Protein AF-A0A944FZ02-F1 (afdb_monomer)

pLDDT: mean 76.94, std 16.72, range [30.16, 95.81]

Sequence (148 aa):
MKKNEMSSMYFIKNEVLYLIPQTFCKSLGNAIIDVDPVLELKLPTSENELYAKLQECFSLCCTHKVKEFPKGLSVMAKYIGAKTEKQVVSKYDFMSLFFDNKLNKYRLIHDWEKEKNYYL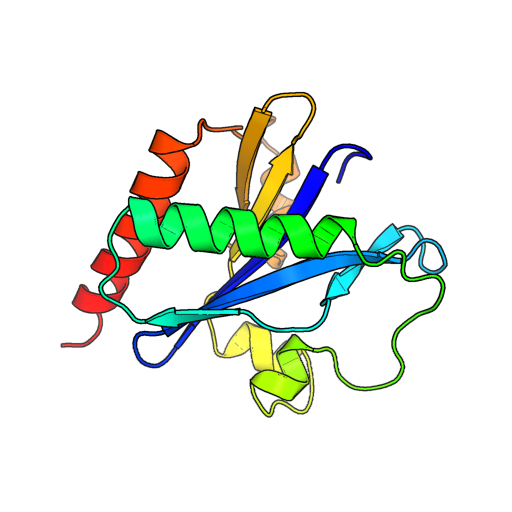NGIMQYVDEKTLLSFILNIIQDKKNITL

Radius of gyration: 15.19 Å; Cα contacts (8 Å, |Δi|>4): 224; chains: 1; bounding box: 39×35×38 Å

Solvent-accessible surface area (backbone atoms only — not comparable to full-atom values): 8662 Å² total; per-residue (Å²): 135,59,100,53,48,44,40,32,38,34,38,67,57,96,60,26,43,37,39,34,15,20,29,54,26,62,77,58,84,53,38,80,42,69,41,85,70,74,43,81,40,66,58,88,67,54,72,68,58,50,49,54,51,49,52,55,38,53,56,54,22,73,71,53,84,42,71,63,83,79,85,72,78,52,56,66,20,57,75,71,71,38,96,39,64,68,63,42,61,76,73,43,76,46,31,42,38,35,38,32,68,84,76,67,29,33,37,76,41,70,51,84,79,49,56,79,64,58,75,76,65,92,62,86,67,67,34,50,67,70,60,48,51,53,51,53,52,47,54,58,50,56,59,56,74,70,73,120

Foldseek 3Di:
DDPQKWKWKWWDDPQKIKIWGWEFAVVVVGDIATDDDIDIDGPPDDLVSVVVSVVVSRVRRPPDDHHDDDPADGNQCVVVVHRHVVVSVVPTFMKMKMAGNVVRFIAIGRDPVCVVVVVPDDDSDTHHSVVVSVVVSVVSVVVVVVVD

Secondary structure (DSSP, 8-state):
--TTEEEEEEEEETTEEEEEEEEEEGGGTTEEEE-SPPEEEESS--HHHHHHHHHHHHHHHHH----SPPPSS-HHHHHHT-SSHHHHHTTS--EEEEEETTTTEEEEES-STTHHHHTTSS---PBPHHHHHHHHHHHHHHHHHT--

Nearest PDB structures (foldseek):
  3u0k-assembly1_B  TM=4.847E-01  e=1.500E+00  Entacmaea quadricolor
  3w0l-assembly2_C  TM=5.497E-01  e=9.151E+00  Xenopus laevis
  9har-assembly1_EV  TM=3.683E-01  e=4.817E+00  ssRNA phage ESE017
  1vde-assembly1_B  TM=2.381E-01  e=2.128E+00  Saccharomyces cerevisiae
  8rvo-assembly1_X  TM=1.951E-01  e=5.413E+00  Saccharomyces cerevisiae

Structure (mmCIF, N/CA/C/O backbone):
data_AF-A0A944FZ02-F1
#
_entry.id   AF-A0A944FZ02-F1
#
loop_
_atom_site.group_PDB
_atom_site.id
_atom_site.type_symbol
_atom_site.label_atom_id
_atom_site.label_alt_id
_atom_site.label_comp_id
_atom_site.label_asym_id
_atom_site.label_entity_id
_atom_site.label_seq_id
_atom_site.pdbx_PDB_ins_code
_atom_site.Cartn_x
_atom_site.Cartn_y
_atom_site.Cartn_z
_atom_site.occupancy
_atom_site.B_iso_or_equiv
_atom_site.auth_seq_id
_atom_site.auth_comp_id
_atom_site.auth_asym_id
_atom_site.auth_atom_id
_atom_site.pdbx_PDB_model_num
ATOM 1 N N . MET A 1 1 ? 6.696 5.666 -11.988 1.00 55.44 1 MET A N 1
ATOM 2 C CA . MET A 1 1 ? 7.327 5.000 -10.830 1.00 55.44 1 MET A CA 1
ATOM 3 C C . MET A 1 1 ? 8.737 4.561 -11.215 1.00 55.44 1 MET A C 1
ATOM 5 O O . MET A 1 1 ? 8.931 4.047 -12.314 1.00 55.44 1 MET A O 1
ATOM 9 N N . LYS A 1 2 ? 9.741 4.888 -10.399 1.00 60.06 2 LYS A N 1
ATOM 10 C CA . LYS A 1 2 ? 11.164 4.638 -10.681 1.00 60.06 2 LYS A CA 1
ATOM 11 C C . LYS A 1 2 ? 11.516 3.165 -10.400 1.00 60.06 2 LYS A C 1
ATOM 13 O O . LYS A 1 2 ? 10.832 2.505 -9.630 1.00 60.06 2 LYS A O 1
ATOM 18 N N . LYS A 1 3 ? 12.605 2.641 -10.986 1.00 64.06 3 LYS A N 1
ATOM 19 C CA . LYS A 1 3 ? 13.051 1.230 -10.815 1.00 64.06 3 LYS A CA 1
ATOM 20 C C . LYS A 1 3 ? 13.309 0.807 -9.357 1.00 64.06 3 LYS A C 1
ATOM 22 O O . LYS A 1 3 ? 13.416 -0.380 -9.082 1.00 64.06 3 LYS A O 1
ATOM 27 N N . ASN A 1 4 ? 13.470 1.773 -8.466 1.00 72.81 4 ASN A N 1
ATOM 28 C CA . ASN A 1 4 ? 13.766 1.634 -7.044 1.00 72.81 4 ASN A CA 1
ATOM 29 C C . ASN A 1 4 ? 12.530 1.830 -6.150 1.00 72.81 4 ASN A C 1
ATOM 31 O O . ASN A 1 4 ? 12.678 1.788 -4.932 1.00 72.81 4 ASN A O 1
ATOM 35 N N . GLU A 1 5 ? 11.348 2.068 -6.720 1.00 78.94 5 GLU A N 1
ATOM 36 C CA . GLU A 1 5 ? 10.116 2.242 -5.953 1.00 78.94 5 GLU A CA 1
ATOM 37 C C . GLU A 1 5 ? 9.324 0.931 -5.844 1.00 78.94 5 GLU A C 1
ATOM 39 O O . GLU A 1 5 ? 9.139 0.221 -6.833 1.00 78.94 5 GLU A O 1
ATOM 44 N N . MET A 1 6 ? 8.825 0.646 -4.644 1.00 86.56 6 MET A N 1
ATOM 45 C CA . MET A 1 6 ? 7.765 -0.332 -4.386 1.00 86.56 6 MET A CA 1
ATOM 46 C C . MET A 1 6 ? 6.421 0.395 -4.284 1.00 86.56 6 MET A C 1
ATOM 48 O O . MET A 1 6 ? 6.398 1.550 -3.862 1.00 86.56 6 MET A O 1
ATOM 52 N N . SER A 1 7 ? 5.321 -0.265 -4.654 1.00 87.00 7 SER A N 1
ATOM 53 C CA . SER A 1 7 ? 3.968 0.307 -4.615 1.00 87.00 7 SER A CA 1
ATOM 54 C C . SER A 1 7 ? 3.019 -0.628 -3.893 1.00 87.00 7 SER A C 1
ATOM 56 O O . SER A 1 7 ? 3.039 -1.834 -4.129 1.00 87.00 7 SER A O 1
ATOM 58 N N . SER A 1 8 ? 2.164 -0.065 -3.058 1.00 89.06 8 SER A N 1
ATOM 59 C CA . SER A 1 8 ? 1.002 -0.732 -2.500 1.00 89.06 8 SER A CA 1
ATOM 60 C C . SER A 1 8 ? -0.205 0.187 -2.601 1.00 89.06 8 SER A C 1
ATOM 62 O O . SER A 1 8 ? -0.087 1.411 -2.663 1.00 89.06 8 SER A O 1
ATOM 64 N N . MET A 1 9 ? -1.384 -0.412 -2.625 1.00 88.12 9 MET A N 1
ATOM 65 C CA . MET A 1 9 ? -2.641 0.302 -2.493 1.00 88.12 9 MET A CA 1
ATOM 66 C C . MET A 1 9 ? -3.250 -0.049 -1.143 1.00 88.12 9 MET A C 1
ATOM 68 O O . MET A 1 9 ? -3.142 -1.191 -0.697 1.00 88.12 9 MET A O 1
ATOM 72 N N . TYR A 1 10 ? -3.911 0.901 -0.497 1.00 87.56 10 TYR A N 1
ATOM 73 C CA . TYR A 1 10 ? -4.693 0.609 0.690 1.00 87.56 10 TYR A CA 1
ATOM 74 C C . TYR A 1 10 ? -6.050 1.286 0.687 1.00 87.56 10 TYR A C 1
ATOM 76 O O . TYR A 1 10 ? -6.270 2.311 0.043 1.00 87.56 10 TYR A O 1
ATOM 84 N N . PHE A 1 11 ? -6.965 0.686 1.435 1.00 86.12 11 PHE A N 1
ATOM 85 C CA . PHE A 1 11 ? -8.290 1.218 1.710 1.00 86.12 11 PHE A CA 1
ATOM 86 C C . PHE A 1 11 ? -8.772 0.704 3.063 1.00 86.12 11 PHE A C 1
ATOM 88 O O . PHE A 1 11 ? -8.236 -0.262 3.607 1.00 86.12 11 PHE A O 1
ATOM 95 N N . ILE A 1 12 ? -9.796 1.351 3.612 1.00 85.88 12 ILE A N 1
ATOM 96 C CA . ILE A 1 12 ? -10.393 0.963 4.891 1.00 85.88 12 ILE A CA 1
ATOM 97 C C . ILE A 1 12 ? -11.835 0.527 4.646 1.00 85.88 12 ILE A C 1
ATOM 99 O O . ILE A 1 12 ? -12.593 1.224 3.967 1.00 85.88 12 ILE A O 1
ATOM 103 N N . LYS A 1 13 ? -12.215 -0.623 5.205 1.00 85.62 13 LYS A N 1
ATOM 104 C CA . LYS A 1 13 ? -13.583 -1.156 5.180 1.00 85.62 13 LYS A CA 1
ATOM 105 C C . LYS A 1 13 ? -13.840 -1.921 6.475 1.00 85.62 13 LYS A C 1
ATOM 107 O O . LYS A 1 13 ? -13.026 -2.749 6.854 1.00 85.62 13 LYS A O 1
ATOM 112 N N . ASN A 1 14 ? -14.987 -1.677 7.112 1.00 86.44 14 ASN A N 1
ATOM 113 C CA . ASN A 1 14 ? -15.434 -2.394 8.316 1.00 86.44 14 ASN A CA 1
ATOM 114 C C . ASN A 1 14 ? -14.348 -2.487 9.407 1.00 86.44 14 ASN A C 1
ATOM 116 O O . ASN A 1 14 ? -14.071 -3.571 9.907 1.00 86.44 14 ASN A O 1
ATOM 120 N N . GLU A 1 15 ? -13.700 -1.361 9.723 1.00 88.44 15 GLU A N 1
ATOM 121 C CA . GLU A 1 15 ? -12.607 -1.291 10.711 1.00 88.44 15 GLU A CA 1
ATOM 122 C C . GLU A 1 15 ? -11.382 -2.168 10.392 1.00 88.44 15 GLU A C 1
ATOM 124 O O . GLU A 1 15 ? -10.594 -2.505 11.273 1.00 88.44 15 GLU A O 1
ATOM 129 N N . VAL A 1 16 ? -11.179 -2.508 9.1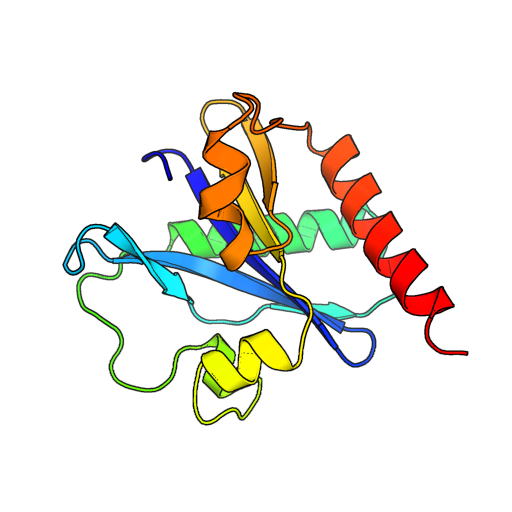20 1.00 90.31 16 VAL A N 1
ATOM 130 C CA . VAL A 1 16 ? -9.986 -3.201 8.634 1.00 90.31 16 VAL A CA 1
ATOM 131 C C . VAL A 1 16 ? -9.288 -2.321 7.604 1.00 90.31 16 VAL A C 1
ATOM 133 O O . VAL A 1 16 ? -9.910 -1.844 6.651 1.00 90.31 16 VAL A O 1
ATOM 136 N N . LEU A 1 17 ? -7.991 -2.092 7.810 1.00 91.31 17 LEU A N 1
ATOM 137 C CA . LEU A 1 17 ? -7.088 -1.554 6.802 1.00 91.31 17 LEU A CA 1
ATOM 138 C C . LEU A 1 17 ? -6.632 -2.708 5.908 1.00 91.31 17 LEU A C 1
ATOM 140 O O . LEU A 1 17 ? -5.997 -3.658 6.368 1.00 91.31 17 LEU A O 1
ATOM 144 N N . TYR A 1 18 ? -6.950 -2.597 4.628 1.00 91.81 18 TYR A N 1
ATOM 145 C CA . TYR A 1 18 ? -6.537 -3.533 3.596 1.00 91.81 18 TYR A CA 1
ATOM 146 C C . TYR A 1 18 ? -5.314 -2.992 2.877 1.00 91.81 18 TYR A C 1
ATOM 148 O O . TYR A 1 18 ? -5.298 -1.828 2.486 1.00 91.81 18 TYR A O 1
ATOM 156 N N . LEU A 1 19 ? -4.315 -3.844 2.684 1.00 92.88 19 LEU A N 1
ATOM 157 C CA . LEU A 1 19 ? -3.046 -3.532 2.040 1.00 92.88 19 LEU A CA 1
ATOM 158 C C . LEU A 1 19 ? -2.851 -4.487 0.866 1.00 92.88 19 LEU A C 1
ATOM 160 O O . LEU A 1 19 ? -2.764 -5.700 1.040 1.00 92.88 19 LEU A O 1
ATOM 164 N N . ILE A 1 20 ? -2.802 -3.931 -0.337 1.00 91.56 20 ILE A N 1
ATOM 165 C CA . ILE A 1 20 ? -2.668 -4.674 -1.585 1.00 91.56 20 ILE A CA 1
ATOM 166 C C . ILE A 1 20 ? -1.264 -4.398 -2.125 1.00 91.56 20 ILE A C 1
ATOM 168 O O . ILE A 1 20 ? -0.999 -3.273 -2.565 1.00 91.56 20 ILE A O 1
ATOM 172 N N . PRO A 1 21 ? -0.345 -5.375 -2.084 1.00 92.00 21 PRO A N 1
ATOM 173 C CA . PRO A 1 21 ? 0.962 -5.206 -2.693 1.00 92.00 21 PRO A CA 1
ATOM 174 C C . PRO A 1 21 ? 0.815 -5.104 -4.210 1.00 92.00 21 PRO A C 1
ATOM 176 O O . PRO A 1 21 ? -0.053 -5.734 -4.813 1.00 92.00 21 PRO A O 1
ATOM 179 N N . GLN A 1 22 ? 1.666 -4.299 -4.841 1.00 88.25 22 GLN A N 1
ATOM 180 C CA . GLN A 1 22 ? 1.653 -4.113 -6.287 1.00 88.25 22 GLN A CA 1
ATOM 181 C C . GLN A 1 22 ? 3.049 -4.271 -6.889 1.00 88.25 22 GLN A C 1
ATOM 183 O O . GLN A 1 22 ? 4.069 -3.969 -6.264 1.00 88.25 22 GLN A O 1
ATOM 188 N N . THR A 1 23 ? 3.092 -4.732 -8.137 1.00 84.81 23 THR A N 1
ATOM 189 C CA . THR A 1 23 ? 4.326 -4.927 -8.908 1.00 84.81 23 THR A CA 1
ATOM 190 C C . THR A 1 23 ? 4.164 -4.429 -10.339 1.00 84.81 23 THR A C 1
ATOM 192 O O . THR A 1 23 ? 3.069 -4.090 -10.786 1.00 84.81 23 THR A O 1
ATOM 195 N N . PHE A 1 24 ? 5.270 -4.385 -11.077 1.00 78.25 24 PHE A N 1
ATOM 196 C CA . PHE A 1 24 ? 5.277 -3.982 -12.475 1.00 78.25 24 PHE A CA 1
ATOM 197 C C . PHE A 1 24 ? 5.152 -5.165 -13.426 1.00 78.25 24 PHE A C 1
ATOM 199 O O . PHE A 1 24 ? 5.940 -6.114 -13.383 1.00 78.25 24 PHE A O 1
ATOM 206 N N . CYS A 1 25 ? 4.255 -5.022 -14.394 1.00 75.50 25 CYS A N 1
ATOM 207 C CA . CYS A 1 25 ? 4.147 -5.905 -15.541 1.00 75.50 25 CYS A CA 1
ATOM 208 C C . CYS A 1 25 ? 4.893 -5.302 -16.743 1.00 75.50 25 CYS A C 1
ATOM 210 O O . CYS A 1 25 ? 4.425 -4.364 -17.397 1.00 75.50 25 CYS A O 1
ATOM 212 N N . LYS A 1 26 ? 6.078 -5.842 -17.060 1.00 71.75 26 LYS A N 1
ATOM 213 C CA . LYS A 1 26 ? 6.911 -5.331 -18.168 1.00 71.75 26 LYS A CA 1
ATOM 214 C C . LYS A 1 26 ? 6.249 -5.475 -19.537 1.00 71.75 26 LYS A C 1
ATOM 216 O O . LYS A 1 26 ? 6.428 -4.602 -20.380 1.00 71.75 26 LYS A O 1
ATOM 221 N N . SER A 1 27 ? 5.484 -6.545 -19.755 1.00 72.38 27 SER A N 1
ATOM 222 C CA . SER A 1 27 ? 4.802 -6.804 -21.029 1.00 72.38 27 SER A CA 1
ATOM 223 C C . SER A 1 27 ? 3.704 -5.784 -21.353 1.00 72.38 27 SER A C 1
ATOM 225 O O . SER A 1 27 ? 3.228 -5.755 -22.480 1.00 72.38 27 SER A O 1
ATOM 227 N N . LEU A 1 28 ? 3.319 -4.935 -20.392 1.00 66.00 28 LEU A N 1
ATOM 228 C CA . LEU A 1 28 ? 2.313 -3.881 -20.545 1.00 66.00 28 LEU A CA 1
ATOM 229 C C . LEU A 1 28 ? 2.896 -2.478 -20.360 1.00 66.00 28 LEU A C 1
ATOM 231 O O . LEU A 1 28 ? 2.320 -1.641 -19.672 1.00 66.00 28 LEU A O 1
ATOM 235 N N . GLY A 1 29 ? 4.087 -2.222 -20.899 1.00 68.19 29 GLY A N 1
ATOM 236 C CA . GLY A 1 29 ? 4.695 -0.892 -20.794 1.00 68.19 29 GLY A CA 1
ATOM 237 C C . GLY A 1 29 ? 4.992 -0.463 -19.351 1.00 68.19 29 GLY A C 1
ATOM 238 O O . GLY A 1 29 ? 5.067 0.730 -19.075 1.00 68.19 29 GLY A O 1
ATOM 239 N N . ASN A 1 30 ? 5.201 -1.428 -18.444 1.00 68.94 30 ASN A N 1
ATOM 240 C CA . ASN A 1 30 ? 5.357 -1.226 -16.998 1.00 68.94 30 ASN A CA 1
ATOM 241 C C . ASN A 1 30 ? 4.065 -0.802 -16.276 1.00 68.94 30 ASN A C 1
ATOM 243 O O . ASN A 1 30 ? 4.114 0.023 -15.364 1.00 68.94 30 ASN A O 1
ATOM 247 N N . ALA A 1 31 ? 2.921 -1.380 -16.652 1.00 75.19 31 ALA A N 1
ATOM 248 C CA . ALA A 1 31 ? 1.690 -1.254 -15.873 1.00 75.19 31 ALA A CA 1
ATOM 249 C C . ALA A 1 31 ? 1.889 -1.748 -14.428 1.00 75.19 31 ALA A C 1
ATOM 251 O O . ALA A 1 31 ? 2.600 -2.731 -14.198 1.00 75.19 31 ALA A O 1
ATOM 252 N N . ILE A 1 32 ? 1.250 -1.072 -13.472 1.00 79.62 32 ILE A N 1
ATOM 253 C CA . ILE A 1 32 ? 1.174 -1.505 -12.073 1.00 79.62 32 ILE A CA 1
ATOM 254 C C . ILE A 1 32 ? 0.008 -2.484 -11.958 1.00 79.62 32 ILE A C 1
ATOM 256 O O . ILE A 1 32 ? -1.080 -2.206 -12.456 1.00 79.62 32 ILE A O 1
ATOM 260 N N . ILE A 1 33 ? 0.247 -3.629 -11.331 1.00 82.25 33 ILE A N 1
ATOM 261 C CA . ILE A 1 33 ? -0.765 -4.662 -11.114 1.00 82.25 33 ILE A CA 1
ATOM 262 C C . ILE A 1 33 ? -0.739 -5.135 -9.666 1.00 82.25 33 ILE A C 1
ATOM 264 O O . ILE A 1 33 ? 0.313 -5.129 -9.021 1.00 82.25 33 ILE A O 1
ATOM 268 N N . ASP A 1 34 ? -1.893 -5.582 -9.188 1.00 86.50 34 ASP A N 1
ATOM 269 C CA . ASP A 1 34 ? -2.031 -6.140 -7.849 1.00 86.50 34 ASP A CA 1
ATOM 270 C C . ASP A 1 34 ? -1.348 -7.510 -7.731 1.00 86.50 34 ASP A C 1
ATOM 272 O O . ASP A 1 34 ? -1.307 -8.298 -8.683 1.00 86.50 34 ASP A O 1
ATOM 276 N N . VAL A 1 35 ? -0.842 -7.797 -6.536 1.00 86.31 35 VAL A N 1
ATOM 277 C CA . VAL A 1 35 ? -0.176 -9.044 -6.157 1.00 86.31 35 VAL A CA 1
ATOM 278 C C . VAL A 1 35 ? -0.948 -9.680 -5.003 1.00 86.31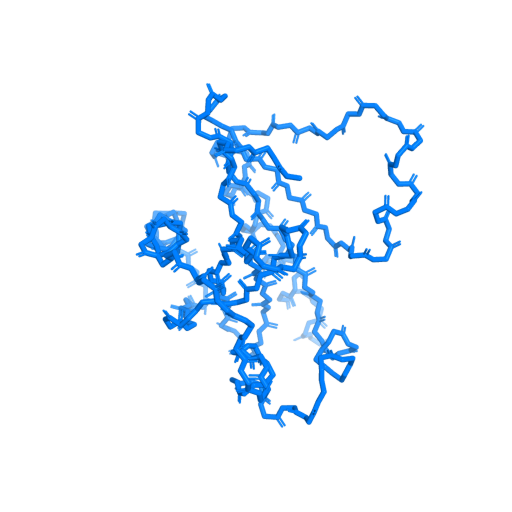 35 VAL A C 1
ATOM 280 O O . VAL A 1 35 ? -1.391 -8.994 -4.087 1.00 86.31 35 VAL A O 1
ATOM 283 N N . ASP A 1 36 ? -1.118 -11.000 -5.057 1.00 83.00 36 ASP A N 1
ATOM 284 C CA 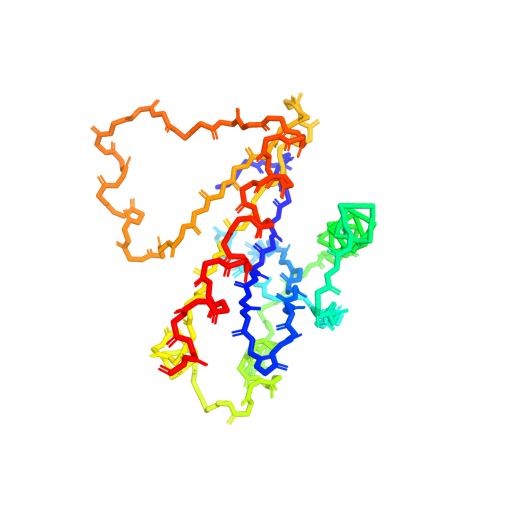. ASP A 1 36 ? -1.665 -11.777 -3.944 1.00 83.00 36 ASP A CA 1
ATOM 285 C C . ASP A 1 36 ? -0.565 -12.107 -2.912 1.00 83.00 36 ASP A C 1
ATOM 287 O O . ASP A 1 36 ? 0.583 -12.348 -3.303 1.00 83.00 36 ASP A O 1
ATOM 291 N N . PRO A 1 37 ? -0.895 -12.209 -1.611 1.00 89.12 37 PRO A N 1
ATOM 292 C CA . PRO A 1 37 ? -2.219 -11.995 -1.015 1.00 89.12 37 PRO A CA 1
ATOM 293 C C . PRO A 1 37 ? -2.526 -10.519 -0.691 1.00 89.12 37 PRO A C 1
ATOM 295 O O . PRO A 1 37 ? -1.622 -9.707 -0.501 1.00 89.12 37 PRO A O 1
ATOM 298 N N . VAL A 1 38 ? -3.818 -10.202 -0.527 1.00 90.88 38 VAL A N 1
ATOM 299 C CA . VAL A 1 38 ? -4.260 -8.989 0.188 1.00 90.88 38 VAL A CA 1
ATOM 300 C C . VAL A 1 38 ? -3.984 -9.168 1.676 1.00 90.88 38 VAL A C 1
ATOM 302 O O . VAL A 1 38 ? -4.377 -10.172 2.269 1.00 90.88 38 VAL A O 1
ATOM 305 N N . LEU A 1 39 ? -3.323 -8.187 2.283 1.00 94.31 39 LEU A N 1
ATOM 306 C CA . LEU A 1 39 ? -3.053 -8.162 3.712 1.00 94.31 39 LEU A CA 1
ATOM 307 C C . LEU A 1 39 ? -4.119 -7.362 4.459 1.00 94.31 39 LEU A C 1
ATOM 309 O O . LEU A 1 39 ? -4.650 -6.371 3.959 1.00 94.31 39 LEU A O 1
ATOM 313 N N . GLU A 1 40 ? -4.388 -7.781 5.691 1.00 94.88 40 GLU A N 1
ATOM 314 C CA . GLU A 1 40 ? -5.409 -7.193 6.554 1.00 94.88 40 GLU A CA 1
ATOM 315 C C . GLU A 1 40 ? -4.801 -6.751 7.885 1.00 94.88 40 GLU A C 1
ATOM 317 O O . GLU A 1 40 ? -3.986 -7.461 8.485 1.00 94.88 40 GLU A O 1
ATOM 322 N N . LEU A 1 41 ? -5.234 -5.587 8.366 1.00 95.19 41 LEU A N 1
ATOM 323 C CA . LEU A 1 41 ? -4.911 -5.069 9.688 1.00 95.19 41 LEU A CA 1
ATOM 324 C C . LEU A 1 41 ? -6.176 -4.545 10.359 1.00 95.19 41 LEU A C 1
ATOM 326 O O . LEU A 1 41 ? -6.809 -3.609 9.873 1.00 95.19 41 LEU A O 1
ATOM 330 N N . LYS A 1 42 ? -6.547 -5.153 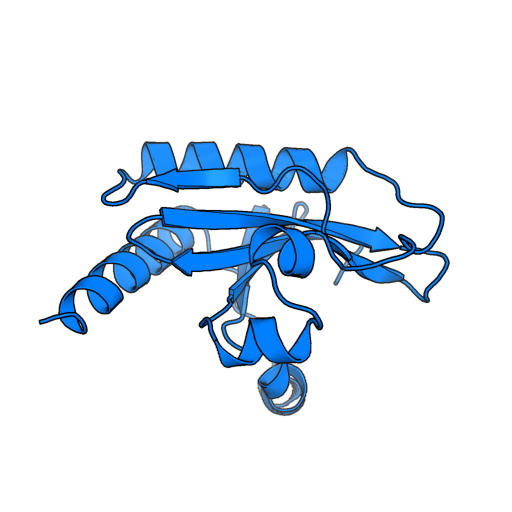11.486 1.00 94.38 42 LYS A N 1
ATOM 331 C CA . LYS A 1 42 ? -7.695 -4.706 12.281 1.00 94.38 42 LYS A CA 1
ATOM 332 C C . LYS A 1 42 ? -7.389 -3.370 12.953 1.00 94.38 42 LYS A C 1
ATOM 334 O O . LYS A 1 42 ? -6.267 -3.137 13.392 1.00 94.38 42 LYS A O 1
ATOM 339 N N . LEU A 1 43 ? -8.397 -2.511 13.032 1.00 90.25 43 LEU A N 1
ATOM 340 C CA . LEU A 1 43 ? -8.334 -1.204 13.675 1.00 90.25 43 LEU A CA 1
ATOM 341 C C . LEU A 1 43 ? -9.107 -1.241 15.012 1.00 90.25 43 LEU A C 1
ATOM 343 O O . LEU A 1 43 ? -10.104 -1.952 15.108 1.00 90.25 43 LEU A O 1
ATOM 347 N N . PRO A 1 44 ? -8.721 -0.452 16.036 1.00 90.50 44 PRO A N 1
A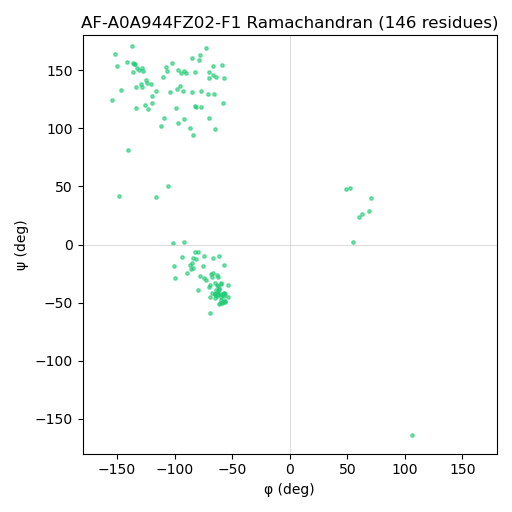TOM 348 C CA . PRO A 1 44 ? -7.524 0.387 16.084 1.00 90.50 44 PRO A CA 1
ATOM 349 C C . PRO A 1 44 ? -6.240 -0.454 16.092 1.00 90.50 44 PRO A C 1
ATOM 351 O O . PRO A 1 44 ? -6.242 -1.596 16.532 1.00 90.50 44 PRO A O 1
ATOM 354 N N . THR A 1 45 ? -5.155 0.138 15.605 1.00 90.62 45 THR A N 1
ATOM 355 C CA . THR A 1 45 ? -3.829 -0.484 15.534 1.00 90.62 45 THR A CA 1
ATOM 356 C C . THR A 1 45 ? -2.806 0.448 16.168 1.00 90.62 45 THR A C 1
ATOM 358 O O . THR A 1 45 ? -2.979 1.670 16.142 1.00 90.62 45 THR A O 1
ATOM 361 N N . SER A 1 46 ? -1.732 -0.111 16.716 1.00 92.19 46 SER A N 1
ATOM 362 C CA . SER A 1 46 ? -0.564 0.663 17.140 1.00 92.19 46 SER A CA 1
ATOM 363 C C . SER A 1 46 ? 0.317 1.065 15.951 1.00 92.19 46 SER A C 1
ATOM 365 O O . SER A 1 46 ? 0.239 0.472 14.871 1.00 92.19 46 SER A O 1
ATOM 367 N N . GLU A 1 47 ? 1.193 2.051 16.167 1.00 93.62 47 GLU A N 1
ATOM 368 C CA . GLU A 1 47 ? 2.226 2.455 15.201 1.00 93.62 47 GLU A CA 1
ATOM 369 C C . GLU A 1 47 ? 3.132 1.276 14.813 1.00 93.62 47 GLU A C 1
ATOM 371 O O . GLU A 1 47 ? 3.385 1.058 13.630 1.00 93.62 47 GLU A O 1
ATOM 376 N N . ASN A 1 48 ? 3.542 0.462 15.792 1.00 94.62 48 ASN A N 1
ATOM 377 C CA . ASN A 1 48 ? 4.406 -0.700 15.570 1.00 94.62 48 ASN A CA 1
ATOM 378 C C . ASN A 1 48 ? 3.728 -1.781 14.716 1.00 94.62 48 ASN A C 1
ATOM 380 O O . ASN A 1 48 ? 4.357 -2.348 13.825 1.00 94.62 48 ASN A O 1
ATOM 384 N N . GLU A 1 49 ? 2.450 -2.069 14.968 1.00 95.62 49 GLU A N 1
ATOM 385 C CA . GLU A 1 49 ? 1.681 -3.041 14.179 1.00 95.62 49 GLU A CA 1
ATOM 386 C C . GLU A 1 49 ? 1.449 -2.550 12.749 1.00 95.62 49 GLU A C 1
ATOM 388 O O . GLU A 1 49 ? 1.614 -3.320 11.799 1.00 95.62 49 GLU A O 1
ATOM 393 N N . LEU A 1 50 ? 1.125 -1.261 12.589 1.00 94.25 50 LEU A N 1
ATOM 394 C CA . LEU A 1 50 ? 0.990 -0.640 11.277 1.00 94.25 50 LEU A CA 1
ATOM 395 C C . LEU A 1 50 ? 2.306 -0.730 10.507 1.00 94.25 50 LEU A C 1
ATOM 397 O O . LEU A 1 50 ? 2.318 -1.164 9.357 1.00 94.25 50 LEU A O 1
ATOM 401 N N . TYR A 1 51 ? 3.414 -0.372 11.151 1.00 94.31 51 TYR A N 1
ATOM 402 C CA . TYR A 1 51 ? 4.732 -0.448 10.545 1.00 94.31 51 TYR A CA 1
ATOM 403 C C . TYR A 1 51 ? 5.084 -1.872 10.110 1.00 94.31 51 TYR A C 1
ATOM 405 O O . TYR A 1 51 ? 5.428 -2.090 8.948 1.00 94.31 51 TYR A O 1
ATOM 413 N N . ALA A 1 52 ? 4.930 -2.851 11.004 1.00 95.38 52 ALA A N 1
ATOM 414 C CA . ALA A 1 52 ? 5.205 -4.251 10.700 1.00 95.38 52 ALA A CA 1
ATOM 415 C C . ALA A 1 52 ? 4.379 -4.739 9.500 1.00 95.38 52 ALA A C 1
ATOM 417 O O . ALA A 1 52 ? 4.914 -5.393 8.603 1.00 95.38 52 ALA A O 1
ATOM 418 N N . LYS A 1 53 ? 3.097 -4.360 9.433 1.00 95.81 53 LYS A N 1
ATOM 419 C CA . LYS A 1 53 ? 2.223 -4.741 8.320 1.00 95.81 53 LYS A CA 1
ATOM 420 C C . LYS A 1 53 ? 2.590 -4.043 7.006 1.00 95.81 53 LYS A C 1
ATOM 422 O O . LYS A 1 53 ? 2.509 -4.661 5.946 1.00 95.81 53 LYS A O 1
ATOM 427 N N . LEU A 1 54 ? 3.023 -2.782 7.053 1.00 93.00 54 LEU A N 1
ATOM 428 C CA . LEU A 1 54 ? 3.535 -2.077 5.875 1.00 93.00 54 LEU A CA 1
ATOM 429 C C . LEU A 1 54 ? 4.803 -2.746 5.336 1.00 93.00 54 LEU A C 1
ATOM 431 O O . LEU A 1 54 ? 4.897 -2.968 4.130 1.00 93.00 54 LEU A O 1
ATOM 435 N N . GLN A 1 55 ? 5.742 -3.120 6.210 1.00 92.38 55 GLN A N 1
ATOM 436 C CA . GLN A 1 55 ? 6.955 -3.839 5.805 1.00 92.38 55 GLN A CA 1
ATOM 437 C C . GLN A 1 55 ? 6.631 -5.204 5.189 1.00 92.38 55 GLN A C 1
ATOM 439 O O . GLN A 1 55 ? 7.183 -5.558 4.146 1.00 92.38 55 GLN A O 1
ATOM 444 N N . GLU A 1 56 ? 5.687 -5.942 5.778 1.00 93.88 56 GLU A N 1
ATOM 445 C CA . GLU A 1 56 ? 5.181 -7.192 5.207 1.00 93.88 56 GLU A CA 1
ATOM 446 C C . GLU A 1 56 ? 4.621 -6.964 3.793 1.00 93.88 56 GLU A C 1
ATOM 448 O O . GLU A 1 56 ? 5.034 -7.648 2.855 1.00 93.88 56 GLU A O 1
ATOM 453 N N . CYS A 1 57 ? 3.775 -5.945 3.607 1.00 92.88 57 CYS A N 1
ATOM 454 C CA . CYS A 1 57 ? 3.215 -5.585 2.303 1.00 92.88 57 CYS A CA 1
ATOM 455 C C . CYS A 1 57 ? 4.308 -5.270 1.271 1.00 92.88 57 CYS A C 1
ATOM 457 O O . CYS A 1 57 ? 4.324 -5.836 0.178 1.00 92.88 57 CYS A O 1
ATOM 459 N N . PHE A 1 58 ? 5.279 -4.426 1.622 1.00 90.19 58 PHE A N 1
ATOM 460 C CA . PHE A 1 58 ? 6.366 -4.067 0.711 1.00 90.19 58 PHE A CA 1
ATOM 461 C C . PHE A 1 58 ? 7.277 -5.244 0.359 1.00 90.19 58 PHE A C 1
ATOM 463 O O . PHE A 1 58 ? 7.740 -5.346 -0.780 1.00 90.19 58 PHE A O 1
ATOM 470 N N . SER A 1 59 ? 7.487 -6.180 1.287 1.00 89.38 59 SER A N 1
ATOM 471 C CA . SER A 1 59 ? 8.231 -7.405 0.987 1.00 89.38 59 SER A CA 1
ATOM 472 C C . SER A 1 59 ? 7.562 -8.218 -0.137 1.00 89.38 59 SER A C 1
ATOM 474 O O . SER A 1 59 ? 8.252 -8.768 -0.999 1.00 89.38 59 SER A O 1
ATOM 476 N N . LEU A 1 60 ? 6.225 -8.210 -0.215 1.00 88.81 60 LEU A N 1
ATOM 477 C CA . LEU A 1 60 ? 5.456 -8.895 -1.260 1.00 88.81 60 LEU A CA 1
ATOM 478 C C . LEU A 1 60 ? 5.551 -8.200 -2.628 1.00 88.81 60 LEU A C 1
ATOM 480 O O . LEU A 1 60 ? 5.570 -8.878 -3.658 1.00 88.81 60 LEU A O 1
ATOM 484 N N . CYS A 1 61 ? 5.712 -6.873 -2.663 1.00 86.25 61 CYS A N 1
ATOM 485 C CA . CYS A 1 61 ? 5.950 -6.119 -3.902 1.00 86.25 61 CYS A CA 1
ATOM 486 C C . CYS A 1 61 ? 7.230 -6.574 -4.627 1.00 86.25 61 CYS A C 1
ATOM 488 O O . CYS A 1 61 ? 7.297 -6.559 -5.857 1.00 86.25 61 CYS A O 1
ATOM 490 N N . CYS A 1 62 ? 8.255 -6.993 -3.873 1.00 69.25 62 CYS A N 1
ATOM 491 C CA . CYS A 1 62 ? 9.555 -7.403 -4.413 1.00 69.25 62 CYS A CA 1
ATOM 492 C C . CYS A 1 62 ? 9.620 -8.861 -4.880 1.00 69.25 62 CYS A C 1
ATOM 494 O O . CYS A 1 62 ? 10.516 -9.219 -5.649 1.00 69.25 62 CYS A O 1
ATOM 496 N N . THR A 1 63 ? 8.716 -9.718 -4.408 1.00 64.44 63 THR A N 1
ATOM 497 C CA . THR A 1 63 ? 8.830 -11.175 -4.590 1.00 64.44 63 THR A CA 1
ATOM 498 C C . THR A 1 63 ? 8.241 -11.663 -5.911 1.00 64.44 63 THR A C 1
ATOM 500 O O . THR A 1 63 ? 8.661 -12.702 -6.422 1.00 64.44 63 THR A O 1
ATOM 503 N N . HIS A 1 64 ? 7.347 -10.889 -6.535 1.00 60.94 64 HIS A N 1
ATOM 504 C CA . HIS A 1 64 ? 6.621 -11.316 -7.729 1.00 60.94 64 HIS A CA 1
ATOM 505 C C . HIS A 1 64 ? 7.047 -10.526 -8.972 1.00 60.94 64 HIS A C 1
ATOM 507 O O . HIS A 1 64 ? 6.622 -9.395 -9.217 1.00 60.94 64 HIS A O 1
ATOM 513 N N . LYS A 1 65 ? 7.889 -11.150 -9.808 1.00 64.50 65 LYS A N 1
ATOM 514 C CA . LYS A 1 65 ? 8.160 -10.682 -11.177 1.00 64.50 65 LYS A CA 1
ATOM 515 C C . LYS A 1 65 ? 7.078 -11.213 -12.106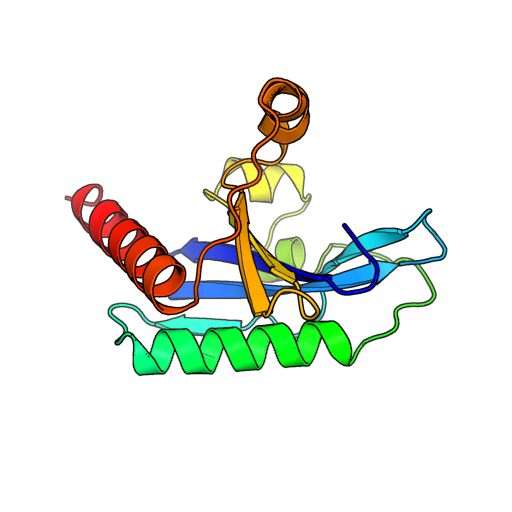 1.00 64.50 65 LYS A C 1
ATOM 517 O O . LYS A 1 65 ? 7.190 -12.323 -12.624 1.00 64.50 65 LYS A O 1
ATOM 522 N N . VAL A 1 66 ? 6.050 -10.413 -12.340 1.00 66.44 66 VAL A N 1
ATOM 523 C CA . VAL A 1 66 ? 4.977 -10.792 -13.256 1.00 66.44 66 VAL A CA 1
ATOM 524 C C . VAL A 1 66 ? 5.409 -10.525 -14.699 1.00 66.44 66 VAL A C 1
ATOM 526 O O . VAL A 1 66 ? 5.725 -9.396 -15.081 1.00 66.44 66 VAL A O 1
ATOM 529 N N . LYS A 1 67 ? 5.477 -11.596 -15.498 1.00 62.81 67 LYS A N 1
ATOM 530 C CA . LYS A 1 67 ? 5.908 -11.544 -16.905 1.00 62.81 67 LYS A CA 1
ATOM 531 C C . LYS A 1 67 ? 4.765 -11.284 -17.886 1.00 62.81 67 LYS A C 1
ATOM 533 O O . LYS A 1 67 ? 5.036 -10.782 -18.969 1.00 62.81 67 LYS A O 1
ATOM 538 N N . GLU A 1 68 ? 3.533 -11.618 -17.508 1.00 64.19 68 GLU A N 1
ATOM 539 C CA . GLU A 1 68 ? 2.342 -11.546 -18.359 1.00 64.19 68 GLU A CA 1
ATOM 540 C C . GLU A 1 68 ? 1.167 -10.938 -17.591 1.00 64.19 68 GLU A C 1
ATOM 542 O O . GLU A 1 68 ? 1.133 -10.994 -16.364 1.00 64.19 68 GLU A O 1
ATOM 547 N N . PHE A 1 69 ? 0.194 -10.358 -18.296 1.00 68.62 69 PHE A N 1
ATOM 548 C CA . PHE A 1 69 ? -0.972 -9.769 -17.642 1.00 68.62 69 PHE A CA 1
ATOM 549 C C . PHE A 1 69 ? -1.814 -10.849 -16.945 1.00 68.62 69 PHE A C 1
ATOM 551 O O . PHE A 1 69 ? -2.171 -11.839 -17.597 1.00 68.62 69 PHE A O 1
ATOM 558 N N . PRO A 1 70 ? -2.177 -10.671 -15.660 1.00 70.31 70 PRO A N 1
ATOM 559 C CA . PRO A 1 70 ? -3.100 -11.577 -14.997 1.00 70.31 70 PRO A CA 1
ATOM 560 C C . PRO A 1 70 ? -4.422 -11.618 -15.769 1.00 70.31 70 PRO A C 1
ATOM 562 O O . PRO A 1 70 ? -5.069 -10.594 -15.975 1.00 70.31 70 PRO A O 1
ATOM 565 N N . LYS A 1 71 ? -4.838 -12.805 -16.219 1.00 68.69 71 LYS A N 1
ATOM 566 C CA . LYS A 1 71 ? -6.152 -12.971 -16.849 1.00 68.69 71 LYS A CA 1
ATOM 567 C C . LYS A 1 71 ? -7.235 -12.990 -15.768 1.00 68.69 71 LYS A C 1
ATOM 569 O O . LYS A 1 71 ? -7.136 -13.746 -14.803 1.00 68.69 71 LYS A O 1
ATOM 574 N N . GLY A 1 72 ? -8.295 -12.209 -15.969 1.00 72.81 72 GLY A N 1
ATOM 575 C CA . GLY A 1 72 ? -9.452 -12.144 -15.074 1.00 72.81 72 GLY A CA 1
ATOM 576 C C . GLY A 1 72 ? -9.499 -10.866 -14.237 1.00 72.81 72 GLY A C 1
ATOM 577 O O . GLY A 1 72 ? -8.854 -9.876 -14.562 1.00 72.81 72 GLY A O 1
ATOM 578 N N . LEU A 1 73 ? -10.315 -10.883 -13.181 1.00 71.25 73 LEU A N 1
ATOM 579 C CA . LEU A 1 73 ? -10.437 -9.758 -12.252 1.00 71.25 73 LEU A CA 1
ATOM 580 C C . LEU A 1 73 ? -9.116 -9.515 -11.514 1.00 71.25 73 LEU A C 1
ATOM 582 O O . LEU A 1 73 ? -8.436 -10.477 -11.138 1.00 71.25 73 LEU A O 1
ATOM 586 N N . SER A 1 74 ? -8.803 -8.245 -11.256 1.00 79.88 74 SER A N 1
ATOM 587 C CA . SER A 1 74 ? -7.704 -7.874 -10.368 1.00 79.88 74 SER A CA 1
ATOM 588 C C . SER A 1 74 ? -7.911 -8.454 -8.969 1.00 79.88 74 SER A C 1
ATOM 590 O O . SER A 1 74 ? -9.042 -8.749 -8.561 1.00 79.88 74 SER A O 1
ATOM 592 N N . VAL A 1 75 ? -6.812 -8.649 -8.238 1.00 82.88 75 VAL A N 1
ATOM 593 C CA . VAL A 1 75 ? -6.837 -9.163 -6.858 1.00 82.88 75 VAL A CA 1
ATOM 594 C C . VAL A 1 75 ? -7.771 -8.312 -6.004 1.00 82.88 75 VAL A C 1
ATOM 596 O O . VAL A 1 75 ? -8.650 -8.842 -5.325 1.00 82.88 75 VAL A O 1
ATOM 599 N N . MET A 1 76 ? -7.667 -6.990 -6.138 1.00 82.50 76 MET A N 1
ATOM 600 C CA . MET A 1 76 ? -8.545 -6.040 -5.473 1.00 82.50 76 MET A CA 1
ATOM 601 C C . MET A 1 76 ? -10.029 -6.285 -5.798 1.00 82.50 76 MET A C 1
ATOM 603 O O . MET A 1 76 ? -10.863 -6.370 -4.893 1.00 82.50 76 MET A O 1
ATOM 607 N N . ALA A 1 77 ? -10.378 -6.425 -7.082 1.00 82.75 77 ALA A N 1
ATOM 608 C CA . ALA A 1 77 ? -11.762 -6.648 -7.496 1.00 82.75 77 ALA A CA 1
ATOM 609 C C . ALA A 1 77 ? -12.318 -7.983 -6.981 1.00 82.75 77 ALA A C 1
ATOM 611 O O . ALA A 1 77 ? -13.462 -8.024 -6.521 1.00 82.75 77 ALA A O 1
ATOM 612 N N . LYS A 1 78 ? -11.506 -9.050 -6.988 1.00 84.12 78 LYS A N 1
ATOM 613 C CA . LYS A 1 78 ? -11.871 -10.350 -6.401 1.00 84.12 78 LYS A CA 1
ATOM 614 C C . LYS A 1 78 ? -12.142 -10.225 -4.907 1.00 84.12 78 LYS A C 1
ATOM 616 O O . LYS A 1 78 ? -13.196 -10.659 -4.451 1.00 84.12 78 LYS A O 1
ATOM 621 N N . TYR A 1 79 ? -11.224 -9.598 -4.174 1.00 82.25 79 TYR A N 1
ATOM 622 C CA . TYR A 1 79 ? -11.308 -9.465 -2.722 1.00 82.25 79 TYR A CA 1
ATOM 623 C C . TYR A 1 79 ? -12.553 -8.674 -2.286 1.00 82.25 79 TYR A C 1
ATOM 625 O O . TYR A 1 79 ? -13.241 -9.016 -1.326 1.00 82.25 79 TYR A O 1
ATOM 633 N N . ILE A 1 80 ? -12.905 -7.633 -3.039 1.00 80.94 80 ILE A N 1
ATOM 634 C CA . ILE A 1 80 ? -14.075 -6.791 -2.757 1.00 80.94 80 ILE A CA 1
ATOM 635 C C . ILE A 1 80 ? -15.390 -7.416 -3.258 1.00 80.94 80 ILE A C 1
ATOM 637 O O . ILE A 1 80 ? -16.472 -6.957 -2.883 1.00 80.94 80 ILE A O 1
ATOM 641 N N . GLY A 1 81 ? -15.328 -8.465 -4.084 1.00 83.38 81 GLY A N 1
ATOM 642 C CA . GLY A 1 81 ? -16.502 -9.045 -4.741 1.00 83.38 81 GLY A CA 1
ATOM 643 C C . GLY A 1 81 ? -17.100 -8.120 -5.809 1.00 83.38 81 GLY A C 1
ATOM 644 O O . GLY A 1 81 ? -18.308 -8.132 -6.048 1.00 83.38 81 GLY A O 1
ATOM 645 N N . ALA A 1 82 ? -16.275 -7.276 -6.432 1.00 82.81 82 ALA A N 1
ATOM 646 C CA . ALA A 1 82 ? -16.685 -6.378 -7.505 1.00 82.81 82 ALA A CA 1
ATOM 647 C C . ALA A 1 82 ? 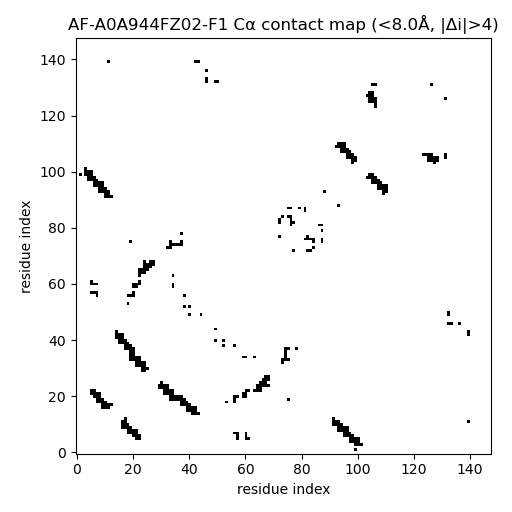-16.494 -7.030 -8.880 1.00 82.81 82 ALA A C 1
ATOM 649 O O . ALA A 1 82 ? -15.573 -7.813 -9.098 1.00 82.81 82 ALA A O 1
ATOM 650 N N . LYS A 1 83 ? -17.342 -6.662 -9.848 1.00 83.06 83 LYS A N 1
ATOM 651 C CA . LYS A 1 83 ? -17.240 -7.172 -11.228 1.00 83.06 83 LYS A CA 1
ATOM 652 C C . LYS A 1 83 ? -16.249 -6.385 -12.086 1.00 83.06 83 LYS A C 1
ATOM 654 O O . LYS A 1 83 ? -15.902 -6.832 -13.171 1.00 83.06 83 LYS A O 1
ATOM 659 N N . THR A 1 84 ? -15.852 -5.192 -11.644 1.00 77.25 84 THR A N 1
ATOM 660 C CA . THR A 1 84 ? -14.947 -4.287 -12.369 1.00 77.25 84 THR A CA 1
ATOM 661 C C . THR A 1 84 ? -14.145 -3.443 -11.384 1.00 77.25 84 THR A C 1
ATOM 663 O O . THR A 1 84 ? -14.640 -3.138 -10.299 1.00 77.25 84 THR A O 1
ATOM 666 N N . GLU A 1 85 ? -12.960 -2.988 -11.785 1.00 71.94 85 GLU A N 1
ATOM 667 C CA . GLU A 1 85 ? -12.151 -2.045 -10.996 1.00 71.94 85 GLU A CA 1
ATOM 668 C C . GLU A 1 85 ? -12.863 -0.705 -10.782 1.00 71.94 85 GLU A C 1
ATOM 670 O O . GLU A 1 85 ? -12.808 -0.146 -9.693 1.00 71.94 85 GLU A O 1
ATOM 675 N N . LYS A 1 86 ? -13.632 -0.226 -11.770 1.00 75.19 86 LYS A N 1
ATOM 676 C CA . LYS A 1 86 ? -14.407 1.019 -11.643 1.00 75.19 86 LYS A CA 1
ATOM 677 C C . LYS A 1 86 ? -15.381 0.984 -10.459 1.00 75.19 86 LYS A C 1
ATOM 679 O O . LYS A 1 86 ? -15.518 1.964 -9.737 1.00 75.19 86 LYS A O 1
ATOM 684 N N . GLN A 1 87 ? -16.052 -0.151 -10.253 1.00 75.56 87 GLN A N 1
ATOM 685 C CA . GLN A 1 87 ? -16.959 -0.338 -9.114 1.00 75.56 87 GLN A CA 1
ATOM 686 C C . GLN A 1 87 ? -16.227 -0.377 -7.778 1.00 75.56 87 GLN A C 1
ATOM 688 O O . GLN A 1 87 ? -16.823 -0.070 -6.748 1.00 75.56 87 GLN A O 1
ATOM 693 N N . VAL A 1 88 ? -14.971 -0.814 -7.793 1.00 73.25 88 VAL A N 1
ATOM 694 C CA . VAL A 1 88 ? -14.138 -0.823 -6.605 1.00 73.25 88 VAL A CA 1
ATOM 695 C C . VAL A 1 88 ? -13.803 0.611 -6.212 1.00 73.25 88 VAL A C 1
ATOM 697 O O . VAL A 1 88 ? -14.200 1.037 -5.130 1.00 73.25 88 VAL A O 1
ATOM 700 N N . VAL A 1 89 ? -13.167 1.368 -7.112 1.00 71.00 89 VAL A N 1
ATOM 701 C CA . VAL A 1 89 ? -12.685 2.734 -6.838 1.00 71.00 89 VAL A CA 1
ATOM 702 C C . VAL A 1 89 ? -13.806 3.715 -6.492 1.00 71.00 89 VAL A C 1
ATOM 704 O O . VAL A 1 89 ? -13.587 4.643 -5.730 1.00 71.00 89 VAL A O 1
ATOM 707 N N . SER A 1 90 ? -15.031 3.492 -6.980 1.00 73.06 90 SER A N 1
ATOM 708 C CA . SER A 1 90 ? -16.183 4.331 -6.623 1.00 73.06 90 SER A CA 1
ATOM 709 C C . SER A 1 90 ? -16.735 4.075 -5.216 1.00 73.06 90 SER A C 1
ATOM 711 O O . SER A 1 90 ? -17.544 4.859 -4.731 1.00 73.06 90 SER A O 1
ATOM 713 N N . LYS A 1 91 ? -16.408 2.929 -4.603 1.00 76.31 91 LYS A N 1
ATOM 714 C CA . LYS A 1 91 ? -16.995 2.490 -3.324 1.00 76.31 91 LYS A CA 1
ATOM 715 C C . LYS A 1 91 ? -16.108 2.757 -2.121 1.00 76.31 91 LYS A C 1
ATOM 717 O O . LYS A 1 91 ? -16.632 2.893 -1.020 1.00 76.31 91 LYS A O 1
ATOM 722 N N . TYR A 1 92 ? -14.797 2.770 -2.318 1.00 78.88 92 TYR A N 1
ATOM 723 C CA . TYR A 1 92 ? -13.844 2.971 -1.241 1.00 78.88 92 TYR A CA 1
ATOM 724 C C . TYR A 1 92 ? -12.891 4.089 -1.602 1.00 78.88 92 TYR A C 1
ATOM 726 O O . TYR A 1 92 ? -12.569 4.317 -2.761 1.00 78.88 92 TYR A O 1
ATOM 734 N N . ASP A 1 93 ? -12.440 4.768 -0.565 1.00 77.19 93 ASP A N 1
ATOM 735 C CA . ASP A 1 93 ? -11.451 5.817 -0.672 1.00 77.19 93 ASP A CA 1
ATOM 736 C C . ASP A 1 93 ? -10.055 5.182 -0.606 1.00 77.19 93 ASP A C 1
ATOM 738 O O . ASP A 1 93 ? -9.600 4.766 0.468 1.00 77.19 93 ASP A O 1
ATOM 742 N N . PHE A 1 94 ? -9.454 5.014 -1.787 1.00 78.25 94 PHE A N 1
ATOM 743 C CA . PHE A 1 94 ? -8.181 4.329 -1.997 1.00 78.25 94 PHE A CA 1
ATOM 744 C C . PHE A 1 94 ? -7.006 5.277 -1.905 1.00 78.25 94 PHE A C 1
ATOM 746 O O . PHE A 1 94 ? -7.062 6.418 -2.348 1.00 78.25 94 PHE A O 1
ATOM 753 N N . MET A 1 95 ? -5.887 4.752 -1.428 1.00 82.31 95 MET A N 1
ATOM 754 C CA . MET A 1 95 ? -4.637 5.487 -1.390 1.00 82.31 95 MET A CA 1
ATOM 755 C C . MET A 1 95 ? -3.508 4.618 -1.921 1.00 82.31 95 MET A C 1
ATOM 757 O O . MET A 1 95 ? -3.389 3.447 -1.567 1.00 82.31 95 MET A O 1
ATOM 761 N N . SER A 1 96 ? -2.672 5.199 -2.770 1.00 85.31 96 SER A N 1
ATOM 762 C CA . SER A 1 96 ? -1.482 4.557 -3.317 1.00 85.31 96 SER A CA 1
ATOM 763 C C . SER A 1 96 ? -0.264 4.999 -2.529 1.00 85.31 96 SER A C 1
ATOM 765 O O . SER A 1 96 ? 0.087 6.182 -2.512 1.00 85.31 96 SER A O 1
ATOM 767 N N . LEU A 1 97 ? 0.389 4.044 -1.886 1.00 88.25 97 LEU A N 1
ATOM 768 C CA . LEU A 1 97 ? 1.595 4.240 -1.110 1.00 88.25 97 LEU A CA 1
ATOM 769 C C . LEU A 1 97 ? 2.797 3.727 -1.895 1.00 88.25 97 LEU A C 1
ATOM 771 O O . LEU A 1 97 ? 2.816 2.597 -2.375 1.00 88.25 97 LEU A O 1
ATOM 775 N N . PHE A 1 98 ? 3.837 4.544 -1.972 1.00 88.50 98 PHE A N 1
ATOM 776 C CA . PHE A 1 98 ? 5.077 4.179 -2.631 1.00 88.50 98 PHE A CA 1
ATOM 777 C C . PHE A 1 98 ? 6.250 4.343 -1.678 1.00 88.50 98 PHE A C 1
ATOM 779 O O . PHE A 1 98 ? 6.318 5.320 -0.933 1.00 88.50 98 PHE A O 1
ATOM 786 N N . PHE A 1 99 ? 7.200 3.419 -1.752 1.00 89.31 99 PHE A N 1
ATOM 787 C CA . PHE A 1 99 ? 8.458 3.495 -1.020 1.00 89.31 99 PHE A CA 1
ATOM 788 C C . PHE A 1 99 ? 9.631 3.513 -1.991 1.00 89.31 99 PHE A C 1
ATOM 790 O O . PHE A 1 99 ? 9.800 2.582 -2.777 1.00 89.31 99 PHE A O 1
ATOM 797 N N . ASP A 1 100 ? 10.447 4.563 -1.934 1.00 88.56 100 ASP A N 1
ATOM 798 C CA . ASP A 1 100 ? 11.670 4.694 -2.720 1.00 88.56 100 ASP A CA 1
ATOM 799 C C . ASP A 1 100 ? 12.856 4.140 -1.917 1.00 88.56 100 ASP A C 1
ATOM 801 O O . ASP A 1 100 ? 13.343 4.773 -0.980 1.00 88.56 100 ASP A O 1
ATOM 805 N N . ASN A 1 101 ? 13.364 2.978 -2.336 1.00 84.31 101 ASN A N 1
ATOM 806 C CA . ASN A 1 101 ? 14.492 2.299 -1.689 1.00 84.31 101 ASN A CA 1
ATOM 807 C C . ASN A 1 101 ? 15.802 3.104 -1.728 1.00 84.31 101 ASN A C 1
ATOM 809 O O . ASN A 1 101 ? 16.684 2.895 -0.903 1.00 84.31 101 ASN A O 1
ATOM 813 N N . LYS A 1 102 ? 15.974 3.995 -2.713 1.00 86.81 102 LYS A N 1
ATOM 814 C CA . LYS A 1 102 ? 17.207 4.781 -2.870 1.00 86.81 102 LYS A CA 1
ATOM 815 C C . LYS A 1 102 ? 17.220 5.962 -1.908 1.00 86.81 102 LYS A C 1
ATOM 817 O O . LYS A 1 102 ? 18.273 6.322 -1.394 1.00 86.81 102 LYS A O 1
ATOM 822 N N . LEU A 1 103 ? 16.065 6.592 -1.725 1.00 87.50 103 LEU A N 1
ATOM 823 C CA . LEU A 1 103 ? 15.896 7.717 -0.813 1.00 87.50 103 LEU A CA 1
ATOM 824 C C . LEU A 1 103 ? 15.590 7.263 0.616 1.00 87.50 103 LEU A C 1
ATOM 826 O O . LEU A 1 103 ? 15.746 8.070 1.526 1.00 87.50 103 LEU A O 1
ATOM 830 N N . ASN A 1 104 ? 15.169 6.007 0.796 1.00 87.81 104 ASN A N 1
ATOM 831 C CA . ASN A 1 104 ? 14.614 5.479 2.038 1.00 87.81 104 ASN A CA 1
ATOM 832 C C . ASN A 1 104 ? 13.457 6.353 2.553 1.00 87.81 104 ASN A C 1
ATOM 834 O O . ASN A 1 104 ? 13.446 6.802 3.699 1.00 87.81 104 ASN A O 1
ATOM 838 N N . LYS A 1 105 ? 12.523 6.681 1.654 1.00 90.31 105 LYS A N 1
ATOM 839 C CA . LYS A 1 105 ? 11.398 7.579 1.933 1.00 90.31 105 LYS A CA 1
ATOM 840 C C . LYS A 1 105 ? 10.118 7.106 1.268 1.00 90.31 105 LYS A C 1
ATOM 842 O O . LYS A 1 105 ? 10.147 6.424 0.243 1.00 90.31 105 LYS A O 1
ATOM 847 N N . TYR A 1 106 ? 9.002 7.555 1.820 1.00 88.81 106 TYR A N 1
ATOM 848 C CA . TYR A 1 106 ? 7.667 7.202 1.367 1.00 88.81 106 TYR A CA 1
ATOM 849 C C . TYR A 1 106 ? 6.996 8.370 0.656 1.00 88.81 106 TYR A C 1
ATOM 851 O O . TYR A 1 106 ? 7.267 9.529 0.957 1.00 88.81 106 TYR A O 1
ATOM 859 N N . ARG A 1 107 ? 6.077 8.077 -0.258 1.00 86.56 107 ARG A N 1
ATOM 860 C CA . ARG A 1 107 ? 5.112 9.053 -0.773 1.00 86.56 107 ARG A CA 1
ATOM 861 C C . ARG A 1 107 ? 3.738 8.420 -0.836 1.00 86.56 107 ARG A C 1
ATOM 863 O O . ARG A 1 107 ? 3.609 7.230 -1.112 1.00 86.56 107 ARG A O 1
ATOM 870 N N . LEU A 1 108 ? 2.723 9.240 -0.637 1.00 81.62 108 LEU A N 1
ATOM 871 C CA . LEU A 1 108 ? 1.346 8.799 -0.575 1.00 81.62 108 LEU A CA 1
ATOM 872 C C . LEU A 1 108 ? 0.488 9.628 -1.524 1.00 81.62 108 LEU A C 1
ATOM 874 O O . LEU A 1 108 ? 0.629 10.848 -1.583 1.00 81.62 108 LEU A O 1
ATOM 878 N N . ILE A 1 109 ? -0.382 8.962 -2.274 1.00 78.50 109 ILE A N 1
ATOM 879 C CA . ILE A 1 109 ? -1.288 9.584 -3.237 1.00 78.50 109 ILE A CA 1
ATOM 880 C C . ILE A 1 109 ? -2.709 9.135 -2.913 1.00 78.50 109 ILE A C 1
ATOM 882 O O . ILE A 1 109 ? -3.003 7.947 -2.923 1.00 78.50 109 ILE A O 1
ATOM 886 N N . HIS A 1 110 ? -3.581 10.095 -2.619 1.00 66.31 110 HIS A N 1
ATOM 887 C CA . HIS A 1 110 ? -4.976 9.863 -2.223 1.00 66.31 110 HIS A CA 1
ATOM 888 C C . HIS A 1 110 ? -5.929 9.677 -3.417 1.00 66.31 110 HIS A C 1
ATOM 890 O O . HIS A 1 110 ? -7.065 9.280 -3.231 1.00 66.31 110 HIS A O 1
ATOM 896 N N . ASP A 1 111 ? -5.498 9.958 -4.651 1.00 60.75 111 ASP A N 1
ATOM 897 C CA . ASP A 1 111 ? -6.414 9.971 -5.795 1.00 60.75 111 ASP A CA 1
ATOM 898 C C . ASP A 1 111 ? -5.690 9.687 -7.121 1.00 60.75 111 ASP A C 1
ATOM 900 O O . ASP A 1 111 ? -4.733 10.374 -7.492 1.00 60.75 111 ASP A O 1
ATOM 904 N N . TRP A 1 112 ? -6.168 8.665 -7.832 1.00 49.38 112 TRP A N 1
ATOM 905 C CA . TRP A 1 112 ? -5.645 8.215 -9.124 1.00 49.38 112 TRP A CA 1
ATOM 906 C C . TRP A 1 112 ? -6.053 9.176 -10.253 1.00 49.38 112 TRP A C 1
ATOM 908 O O . TRP A 1 112 ? -5.315 9.338 -11.223 1.00 49.38 112 TRP A O 1
ATOM 918 N N . GLU A 1 113 ? -7.196 9.864 -10.131 1.00 42.94 113 GLU A N 1
ATOM 919 C CA . GLU A 1 113 ? -7.674 10.828 -11.132 1.00 42.94 113 GLU A CA 1
ATOM 920 C C . GLU A 1 113 ? -6.943 12.175 -11.027 1.00 42.94 113 GLU A C 1
ATOM 922 O O . GLU A 1 113 ? -6.753 12.871 -12.031 1.00 42.94 113 GLU A O 1
ATOM 927 N N . LYS A 1 114 ? -6.442 12.524 -9.835 1.00 43.59 114 LYS A N 1
ATOM 928 C CA . LYS A 1 114 ? -5.665 13.755 -9.617 1.00 43.59 114 LYS A CA 1
ATOM 929 C C . LYS A 1 114 ? -4.203 13.661 -10.047 1.00 43.59 114 LYS A C 1
ATOM 931 O O . LYS A 1 114 ? -3.551 14.707 -10.091 1.00 43.59 114 LYS A O 1
ATOM 936 N N . GLU A 1 115 ? -3.694 12.493 -10.455 1.00 42.41 115 GLU A N 1
ATOM 937 C CA . GLU A 1 115 ? -2.343 12.395 -11.038 1.00 42.41 115 GLU A CA 1
ATOM 938 C C . GLU A 1 115 ? -2.169 13.365 -12.219 1.00 42.41 115 GLU A C 1
ATOM 940 O O . GLU A 1 115 ? -1.117 13.985 -12.338 1.00 42.41 115 GLU A O 1
ATOM 945 N N . LYS A 1 116 ? -3.211 13.608 -13.031 1.00 36.03 116 LYS A N 1
ATOM 946 C CA . LYS A 1 116 ? -3.137 14.555 -14.162 1.00 36.03 116 LYS A CA 1
ATOM 947 C C . LYS A 1 116 ? -2.993 16.027 -13.750 1.00 36.03 116 LYS A C 1
ATOM 949 O O . LYS A 1 116 ? -2.426 16.796 -14.518 1.00 36.03 116 LYS A O 1
ATOM 954 N N . ASN A 1 117 ? -3.444 16.411 -12.553 1.00 31.41 117 ASN A N 1
ATOM 955 C CA . ASN A 1 117 ? -3.392 17.799 -12.071 1.00 31.41 117 ASN A CA 1
ATOM 956 C C . ASN A 1 117 ? -2.233 18.066 -11.092 1.00 31.41 117 ASN A C 1
ATOM 958 O O . ASN A 1 117 ? -1.835 19.216 -10.931 1.00 31.41 117 ASN A O 1
ATOM 962 N N . TYR A 1 118 ? -1.630 17.038 -10.484 1.00 36.03 118 TYR A N 1
ATOM 963 C CA . TYR A 1 118 ? -0.444 17.204 -9.625 1.00 36.03 118 TYR A CA 1
ATOM 964 C C . TYR A 1 118 ? 0.886 17.290 -10.385 1.00 36.03 118 TYR A C 1
ATOM 966 O O . TYR A 1 118 ? 1.904 17.652 -9.791 1.00 36.03 118 TYR A O 1
ATOM 974 N N . TYR A 1 119 ? 0.886 17.086 -11.709 1.00 34.00 119 TYR A N 1
ATOM 975 C CA . TYR A 1 119 ? 2.021 17.479 -12.556 1.00 34.00 119 TYR A CA 1
ATOM 976 C C . TYR A 1 119 ? 2.301 18.993 -12.531 1.00 34.00 119 TYR A C 1
ATOM 978 O O . TYR A 1 119 ? 3.351 19.417 -13.008 1.00 34.00 119 TYR A O 1
ATOM 986 N N . LEU A 1 120 ? 1.416 19.808 -11.944 1.00 30.31 120 LEU A N 1
ATOM 987 C CA . LEU A 1 120 ? 1.547 21.263 -11.933 1.00 30.31 120 LEU A CA 1
ATOM 988 C C . LEU A 1 120 ? 2.287 21.872 -10.736 1.00 30.31 120 LEU A C 1
ATOM 990 O O . LEU A 1 120 ? 2.418 23.085 -10.732 1.00 30.31 120 LEU A O 1
ATOM 994 N N . ASN A 1 121 ? 2.825 21.115 -9.768 1.00 30.16 121 ASN A N 1
ATOM 995 C CA . ASN A 1 121 ? 3.575 21.737 -8.658 1.00 30.16 121 ASN A CA 1
ATOM 996 C C . ASN A 1 121 ? 4.732 20.902 -8.078 1.00 30.16 121 ASN A C 1
ATOM 998 O O . ASN A 1 121 ? 4.910 20.880 -6.869 1.00 30.16 121 ASN A O 1
ATOM 1002 N N . GLY A 1 122 ? 5.536 20.229 -8.912 1.00 34.47 122 GLY A N 1
ATOM 1003 C CA . GLY A 1 122 ? 6.974 19.980 -8.657 1.00 34.47 122 GLY A CA 1
ATOM 1004 C C . GLY A 1 122 ? 7.439 19.293 -7.355 1.00 34.47 122 GLY A C 1
ATOM 1005 O O . GLY A 1 122 ? 8.643 19.138 -7.169 1.00 34.47 122 GLY A O 1
ATOM 1006 N N . ILE A 1 123 ? 6.553 18.864 -6.457 1.00 39.69 123 ILE A N 1
ATOM 1007 C CA . ILE A 1 123 ? 6.903 18.332 -5.142 1.00 39.69 123 ILE A CA 1
ATOM 1008 C C . ILE A 1 123 ? 5.977 17.151 -4.831 1.00 39.69 123 ILE A C 1
ATOM 1010 O O . ILE A 1 123 ? 5.010 17.260 -4.083 1.00 39.69 123 ILE A O 1
ATOM 1014 N N . MET A 1 124 ? 6.299 15.975 -5.374 1.00 54.06 124 MET A N 1
ATOM 1015 C CA . MET A 1 124 ? 5.960 14.745 -4.654 1.00 54.06 124 MET A CA 1
ATOM 1016 C C . MET A 1 124 ? 6.796 14.765 -3.368 1.00 54.06 124 MET A C 1
ATOM 1018 O O . MET A 1 124 ? 8.000 14.506 -3.421 1.00 54.06 124 MET A O 1
ATOM 1022 N N . GLN A 1 125 ? 6.204 15.165 -2.239 1.00 67.69 125 GLN A N 1
ATOM 1023 C CA . GLN A 1 125 ? 6.923 15.198 -0.967 1.00 67.69 125 GLN A CA 1
ATOM 1024 C C . GLN A 1 125 ? 7.182 13.766 -0.512 1.00 67.69 125 GLN A C 1
ATOM 1026 O O . GLN A 1 125 ? 6.271 13.032 -0.138 1.00 67.69 125 GLN A O 1
ATOM 1031 N N . TYR A 1 126 ? 8.449 13.373 -0.585 1.00 81.19 126 TYR A N 1
ATOM 1032 C CA . TYR A 1 126 ? 8.931 12.165 0.053 1.00 81.19 126 TYR A CA 1
ATOM 1033 C C . TYR A 1 126 ? 9.081 12.440 1.546 1.00 81.19 126 TYR A C 1
ATOM 1035 O O . TYR A 1 126 ? 9.885 13.291 1.940 1.00 81.19 126 TYR A O 1
ATOM 1043 N N . VAL A 1 127 ? 8.327 11.712 2.356 1.00 86.31 127 VAL A N 1
ATOM 1044 C CA . VAL A 1 127 ? 8.318 11.820 3.813 1.00 86.31 127 VAL A CA 1
ATOM 1045 C C . VAL A 1 127 ? 9.106 10.677 4.445 1.00 86.31 127 VAL A C 1
ATOM 1047 O O . VAL A 1 127 ? 9.313 9.625 3.831 1.00 86.31 127 VAL A O 1
ATOM 1050 N N . ASP A 1 128 ? 9.583 10.898 5.665 1.00 89.62 128 ASP A N 1
ATOM 1051 C CA . ASP A 1 128 ? 10.148 9.825 6.477 1.00 89.62 128 ASP A CA 1
ATOM 1052 C C . ASP A 1 128 ? 9.059 8.882 7.015 1.00 89.62 128 ASP A C 1
ATOM 1054 O O . ASP A 1 128 ? 7.855 9.132 6.909 1.00 89.62 128 ASP A O 1
ATOM 1058 N N . GLU A 1 129 ? 9.513 7.764 7.571 1.00 90.25 129 GLU A N 1
ATOM 1059 C CA . GLU A 1 129 ? 8.676 6.711 8.144 1.00 90.25 129 GLU A CA 1
ATOM 1060 C C . GLU A 1 129 ? 7.729 7.235 9.228 1.00 90.25 129 GLU A C 1
ATOM 1062 O O . GLU A 1 129 ? 6.527 6.992 9.167 1.00 90.25 129 GLU A O 1
ATOM 1067 N N . LYS A 1 130 ? 8.249 8.010 10.184 1.00 88.69 130 LYS A N 1
ATOM 1068 C CA . LYS A 1 130 ? 7.466 8.526 11.311 1.00 88.69 130 LYS A CA 1
ATOM 1069 C C . LYS A 1 130 ? 6.337 9.441 10.841 1.00 88.69 130 LYS A C 1
ATOM 1071 O O . LYS A 1 130 ? 5.208 9.349 11.327 1.00 88.69 130 LYS A O 1
ATOM 1076 N N . THR A 1 131 ? 6.631 10.306 9.874 1.00 87.75 131 THR A N 1
ATOM 1077 C CA . THR A 1 131 ? 5.652 11.208 9.261 1.00 87.75 131 THR A CA 1
ATOM 1078 C C . THR A 1 131 ? 4.580 10.419 8.515 1.00 87.75 131 THR A C 1
ATOM 1080 O O . THR A 1 131 ? 3.395 10.720 8.661 1.00 87.75 131 THR A O 1
ATOM 1083 N N . LEU A 1 132 ? 4.965 9.378 7.765 1.00 88.50 132 LEU A N 1
ATOM 1084 C CA . LEU A 1 132 ? 4.004 8.506 7.089 1.00 88.50 132 LEU A CA 1
ATOM 1085 C C . LEU A 1 132 ? 3.076 7.806 8.088 1.00 88.50 132 LEU A C 1
ATOM 1087 O O . LEU A 1 132 ? 1.858 7.837 7.911 1.00 88.50 132 LEU A O 1
ATOM 1091 N N . LEU A 1 133 ? 3.643 7.162 9.110 1.00 89.12 133 LEU A N 1
ATOM 1092 C CA . LEU A 1 133 ? 2.873 6.407 10.097 1.00 89.12 133 LEU A CA 1
ATOM 1093 C C . LEU A 1 133 ? 1.879 7.318 10.820 1.00 89.12 133 LEU A C 1
ATOM 1095 O O . LEU A 1 133 ? 0.698 6.987 10.903 1.00 89.12 133 LEU A O 1
ATOM 1099 N N . SER A 1 134 ? 2.329 8.507 11.231 1.00 86.06 134 SER A N 1
ATOM 1100 C CA . SER A 1 134 ? 1.466 9.531 11.833 1.00 86.06 134 SER A CA 1
ATOM 1101 C C . SER A 1 134 ? 0.310 9.913 10.903 1.00 86.06 134 SER A C 1
ATOM 1103 O O . SER A 1 134 ? -0.837 9.994 11.331 1.00 86.06 134 SER A O 1
ATOM 1105 N N . PHE A 1 135 ? 0.589 10.105 9.611 1.00 83.69 135 PHE A N 1
ATOM 1106 C CA . PHE A 1 135 ? -0.428 10.476 8.630 1.00 83.69 135 PHE A CA 1
ATOM 1107 C C . PHE A 1 135 ? -1.482 9.378 8.425 1.00 83.69 135 PHE A C 1
ATOM 1109 O O . PHE A 1 135 ? -2.679 9.662 8.446 1.00 83.69 135 PHE A O 1
ATOM 1116 N N . ILE A 1 136 ? -1.060 8.119 8.270 1.00 84.50 136 ILE A N 1
ATOM 1117 C CA . ILE A 1 136 ? -1.984 6.987 8.101 1.00 84.50 136 ILE A CA 1
ATOM 1118 C C . ILE A 1 136 ? -2.831 6.789 9.365 1.00 84.50 136 ILE A C 1
ATOM 1120 O O . ILE A 1 136 ? -4.041 6.585 9.259 1.00 84.50 136 ILE A O 1
ATOM 1124 N N . LEU A 1 137 ? -2.227 6.887 10.554 1.00 86.31 137 LEU A N 1
ATOM 1125 C CA . LEU A 1 137 ? -2.952 6.795 11.823 1.00 86.31 137 LEU A CA 1
ATOM 1126 C C . LEU A 1 137 ? -3.987 7.917 11.971 1.00 86.31 137 LEU A C 1
ATOM 1128 O O . LEU A 1 137 ? -5.109 7.639 12.390 1.00 86.31 137 LEU A O 1
ATOM 1132 N N . ASN A 1 138 ? -3.658 9.145 11.563 1.00 82.31 138 ASN A N 1
ATOM 1133 C CA . ASN A 1 138 ? -4.612 10.255 11.564 1.00 82.31 138 ASN A CA 1
ATOM 1134 C C . ASN A 1 138 ? -5.780 10.001 10.601 1.00 82.31 138 ASN A C 1
ATOM 1136 O O . ASN A 1 138 ? -6.926 10.166 10.996 1.00 82.31 138 ASN A O 1
ATOM 1140 N N . ILE A 1 139 ? -5.529 9.501 9.384 1.00 78.69 139 ILE A N 1
ATOM 1141 C CA . ILE A 1 139 ? -6.611 9.131 8.448 1.00 78.69 139 ILE A CA 1
ATOM 1142 C C . ILE A 1 139 ? -7.518 8.052 9.042 1.00 78.69 139 ILE A C 1
ATOM 1144 O O . ILE A 1 139 ? -8.742 8.114 8.910 1.00 78.69 139 ILE A O 1
ATOM 1148 N N . ILE A 1 140 ? -6.923 7.048 9.688 1.00 79.06 140 ILE A N 1
ATOM 1149 C CA . ILE A 1 140 ? -7.660 5.991 10.382 1.00 79.06 140 ILE A CA 1
ATOM 1150 C C . ILE A 1 140 ? -8.555 6.589 11.477 1.00 79.06 140 ILE A C 1
ATOM 1152 O O . ILE A 1 140 ? -9.706 6.174 11.607 1.00 79.06 140 ILE A O 1
ATOM 1156 N N . GLN A 1 141 ? -8.046 7.549 12.253 1.00 77.06 141 GLN A N 1
ATOM 1157 C CA . GLN A 1 141 ? -8.794 8.222 13.317 1.00 77.06 141 GLN A CA 1
ATOM 1158 C C . GLN A 1 141 ? -9.904 9.125 12.763 1.00 77.06 141 GLN A C 1
ATOM 1160 O O . GLN A 1 141 ? -11.043 9.028 13.216 1.00 77.06 141 GLN A O 1
ATOM 1165 N N . ASP A 1 142 ? -9.623 9.929 11.739 1.00 71.56 142 ASP A N 1
ATOM 1166 C CA . ASP A 1 142 ? -10.601 10.831 11.123 1.00 71.56 142 ASP A CA 1
ATOM 1167 C C . ASP A 1 142 ? -11.781 10.064 10.517 1.00 71.56 142 ASP A C 1
ATOM 1169 O O . ASP A 1 142 ? -12.933 10.468 10.676 1.00 71.56 142 ASP A O 1
ATOM 1173 N N . LYS A 1 143 ? -11.537 8.900 9.896 1.00 63.78 143 LYS A N 1
ATOM 1174 C CA . LYS A 1 143 ? -12.622 8.050 9.374 1.00 63.78 143 LYS A CA 1
ATOM 1175 C C . LYS A 1 143 ? -13.507 7.448 10.464 1.00 63.78 143 LYS A C 1
ATOM 1177 O O . LYS A 1 143 ? -14.676 7.171 10.194 1.00 63.78 143 LYS A O 1
ATOM 1182 N N . LYS A 1 144 ? -13.008 7.290 11.694 1.00 56.06 144 LYS A N 1
ATOM 1183 C CA . LYS A 1 144 ? -13.863 6.912 12.832 1.00 56.06 144 LYS A CA 1
ATOM 1184 C C . LYS A 1 144 ? -14.822 8.039 13.214 1.00 56.06 144 LYS A C 1
ATOM 1186 O O . LYS A 1 144 ? -15.973 7.760 13.528 1.00 56.06 144 LYS A O 1
ATOM 1191 N N . ASN A 1 145 ? -14.395 9.295 13.097 1.00 44.19 145 ASN A N 1
ATOM 1192 C CA . ASN A 1 145 ? -15.201 10.460 13.477 1.00 44.19 145 ASN A CA 1
ATOM 1193 C C . ASN A 1 145 ? -16.334 10.7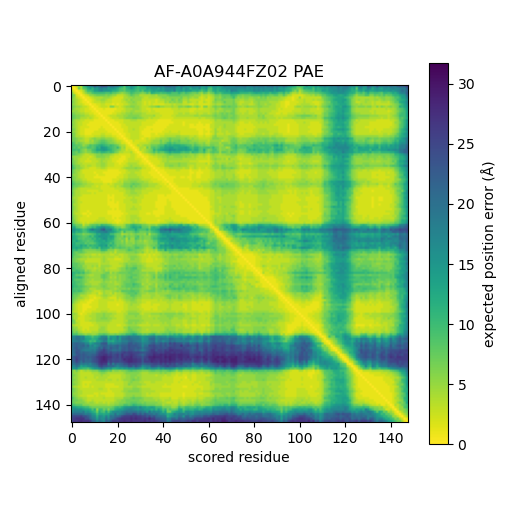97 12.488 1.00 44.19 145 ASN A C 1
ATOM 1195 O O . ASN A 1 145 ? -17.183 11.624 12.801 1.00 44.19 145 ASN A O 1
ATOM 1199 N N . ILE A 1 146 ? -16.366 10.162 11.310 1.00 42.72 146 ILE A N 1
ATOM 1200 C CA . ILE A 1 146 ? -17.423 10.340 10.294 1.00 42.72 146 ILE A CA 1
ATOM 1201 C C . ILE A 1 146 ? -18.535 9.279 10.441 1.00 42.72 146 ILE A C 1
ATOM 1203 O O . ILE A 1 146 ? -19.594 9.403 9.834 1.00 42.72 146 ILE A O 1
ATOM 1207 N N . THR A 1 147 ? -18.328 8.247 11.269 1.00 36.47 147 THR A N 1
ATOM 1208 C CA . THR A 1 147 ? -19.282 7.136 11.449 1.00 36.47 147 THR A CA 1
ATOM 1209 C C . THR A 1 147 ? -20.021 7.232 12.793 1.00 36.47 147 THR A C 1
ATOM 1211 O O . THR A 1 147 ? -20.052 6.264 13.554 1.00 36.47 147 THR A O 1
ATOM 1214 N N . LEU A 1 148 ? -20.589 8.408 13.091 1.00 31.34 148 LEU A N 1
ATOM 1215 C CA . LEU A 1 148 ? -21.545 8.638 14.186 1.00 31.34 148 LEU A CA 1
ATOM 1216 C C . LEU A 1 148 ? -22.872 9.157 13.630 1.00 31.34 148 LEU A C 1
ATOM 1218 O O . LEU A 1 148 ? -22.833 10.140 12.857 1.00 31.34 148 LEU A O 1
#

Mean predicted aligned error: 7.82 Å